Protein AF-A0A1G1IVE9-F1 (afdb_monomer_lite)

Foldseek 3Di:
DPDPPVPVVPPPDPDPPDDPPPVPPAQDAAQAALQHRVDGFPVPDWDADPNDTHGHNDPVSNVVCVVPVVVSVVSRPD

Radius of gyration: 23.19 Å; chains: 1; bounding box: 74×26×24 Å

Sequence (78 aa):
MRNNKKLFWAALGLAAFLGSTAVLWAAEPAVYCPVMPKQKINGKTFAEYKGQKIGLCCKSCLKKFNKNPEKYMQNLKS

Structure (mmCIF, N/CA/C/O backbone):
data_AF-A0A1G1IVE9-F1
#
_entry.id   AF-A0A1G1IVE9-F1
#
loop_
_atom_site.group_PDB
_atom_site.id
_atom_site.type_symbol
_atom_site.label_atom_id
_atom_site.label_alt_id
_atom_site.label_comp_id
_atom_site.label_asym_id
_atom_site.label_entity_id
_atom_site.label_seq_id
_atom_site.pdbx_PDB_ins_code
_atom_site.Cartn_x
_atom_site.Cartn_y
_atom_site.Cartn_z
_atom_site.occupancy
_atom_site.B_iso_or_equiv
_atom_site.auth_seq_id
_atom_site.auth_comp_id
_atom_site.auth_asym_id
_atom_site.auth_atom_id
_atom_site.pdbx_PDB_model_num
ATOM 1 N N . MET A 1 1 ? -64.031 -6.305 -14.022 1.00 44.66 1 MET A N 1
ATOM 2 C CA . MET A 1 1 ? -63.474 -7.618 -13.614 1.00 44.66 1 MET A CA 1
ATOM 3 C C . MET A 1 1 ? -62.121 -7.408 -12.927 1.00 44.66 1 MET A C 1
ATOM 5 O O . MET A 1 1 ? -61.081 -7.417 -13.575 1.00 44.66 1 MET A O 1
ATOM 9 N N . ARG A 1 2 ? -62.134 -7.112 -11.621 1.00 48.81 2 ARG A N 1
ATOM 10 C CA . ARG A 1 2 ? -60.946 -6.809 -10.801 1.00 48.81 2 ARG A CA 1
ATOM 11 C C . ARG A 1 2 ? -60.276 -8.127 -10.404 1.00 48.81 2 ARG A C 1
ATOM 13 O O . ARG A 1 2 ? -60.627 -8.714 -9.390 1.00 48.81 2 ARG A O 1
ATOM 20 N N . ASN A 1 3 ? -59.390 -8.629 -11.266 1.00 51.84 3 ASN A N 1
ATOM 21 C CA . ASN A 1 3 ? -58.773 -9.940 -11.081 1.00 51.84 3 ASN A CA 1
ATOM 22 C C . ASN A 1 3 ? -57.582 -9.870 -10.106 1.00 51.84 3 ASN A C 1
ATOM 24 O O . ASN A 1 3 ? -56.551 -9.247 -10.371 1.00 51.84 3 ASN A O 1
ATOM 28 N N . ASN A 1 4 ? -57.775 -10.523 -8.965 1.00 58.78 4 ASN A N 1
ATOM 29 C CA . ASN A 1 4 ? -57.091 -10.372 -7.685 1.00 58.78 4 ASN A CA 1
ATOM 30 C C . ASN A 1 4 ? -55.824 -11.247 -7.558 1.00 58.78 4 ASN A C 1
ATOM 32 O O . ASN A 1 4 ? -55.484 -11.729 -6.483 1.00 58.78 4 ASN A O 1
ATOM 36 N N . LYS A 1 5 ? -55.085 -11.441 -8.659 1.00 52.03 5 LYS A N 1
ATOM 37 C CA . LYS A 1 5 ? -53.814 -12.201 -8.684 1.00 52.03 5 LYS A CA 1
ATOM 38 C C . LYS A 1 5 ? -52.628 -11.468 -8.039 1.00 52.03 5 LYS A C 1
ATOM 40 O O . LYS A 1 5 ? -51.568 -12.054 -7.860 1.00 52.03 5 LYS A O 1
ATOM 45 N N . LYS A 1 6 ? -52.824 -10.197 -7.664 1.00 52.22 6 LYS A N 1
ATOM 46 C CA . LYS A 1 6 ? -51.860 -9.380 -6.908 1.00 52.22 6 LYS A CA 1
ATOM 47 C C . LYS A 1 6 ? -51.777 -9.764 -5.424 1.00 52.22 6 LYS A C 1
ATOM 49 O O . LYS A 1 6 ? -50.814 -9.385 -4.775 1.00 52.22 6 LYS A O 1
ATOM 54 N N . LEU A 1 7 ? -52.752 -10.517 -4.902 1.00 55.62 7 LEU A N 1
ATOM 55 C CA . LEU A 1 7 ? -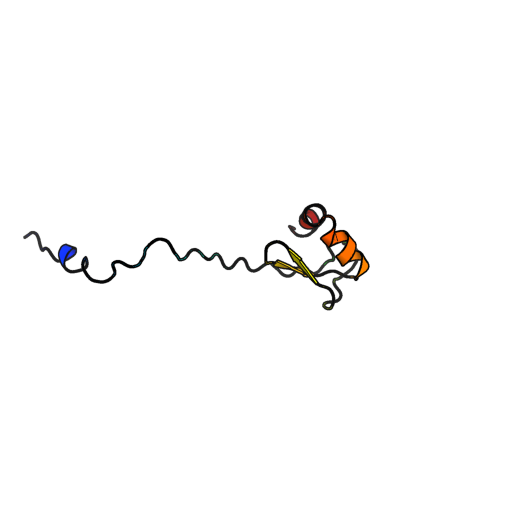52.778 -10.936 -3.496 1.00 55.62 7 LEU A CA 1
ATOM 56 C C . LEU A 1 7 ? -52.186 -12.332 -3.248 1.00 55.62 7 LEU A C 1
ATOM 58 O O . LEU A 1 7 ? -51.783 -12.622 -2.131 1.00 55.62 7 LEU A O 1
ATOM 62 N N . PHE A 1 8 ? -52.095 -13.190 -4.269 1.00 47.25 8 PHE A N 1
ATOM 63 C CA . PHE A 1 8 ? -51.610 -14.570 -4.099 1.00 47.25 8 PHE A CA 1
ATOM 64 C C . PHE A 1 8 ? -50.093 -14.733 -4.299 1.00 47.25 8 PHE A C 1
ATOM 66 O O . PHE A 1 8 ? -49.523 -15.731 -3.878 1.00 47.25 8 PHE A O 1
ATOM 73 N N . TRP A 1 9 ? -49.420 -13.726 -4.867 1.00 48.94 9 TRP A N 1
ATOM 74 C CA . TRP A 1 9 ? -47.950 -13.632 -4.906 1.00 48.94 9 TRP A CA 1
ATOM 75 C C . TRP A 1 9 ? -47.358 -12.917 -3.678 1.00 48.94 9 TRP A C 1
ATOM 77 O O . TRP A 1 9 ? -46.151 -12.732 -3.599 1.00 48.94 9 TRP A O 1
ATOM 87 N N . ALA A 1 10 ? -48.192 -12.508 -2.716 1.00 54.94 10 ALA A N 1
ATOM 88 C CA . ALA A 1 10 ? -47.775 -11.762 -1.526 1.00 54.94 10 ALA A CA 1
ATOM 89 C C . ALA A 1 10 ? -47.418 -12.655 -0.316 1.00 54.94 10 ALA A C 1
ATOM 91 O O . ALA A 1 10 ? -47.098 -12.134 0.747 1.00 54.94 10 ALA A O 1
ATOM 92 N N . ALA A 1 11 ? -47.462 -13.985 -0.460 1.00 52.94 11 ALA A N 1
ATOM 93 C CA . ALA A 1 11 ? -47.264 -14.937 0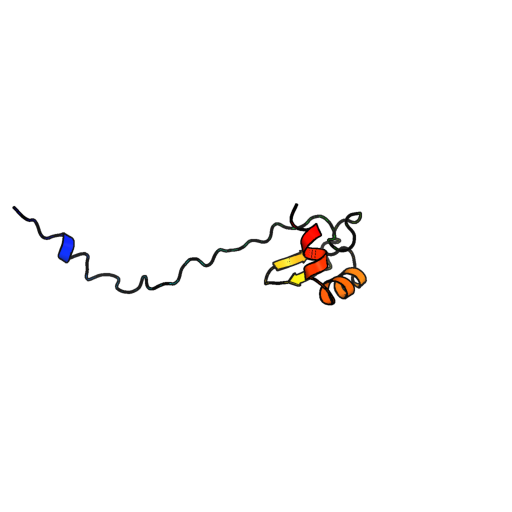.642 1.00 52.94 11 ALA A CA 1
ATOM 94 C C . ALA A 1 11 ? -46.052 -15.878 0.469 1.00 52.94 11 ALA A C 1
ATOM 96 O O . ALA A 1 11 ? -45.791 -16.700 1.343 1.00 52.94 11 ALA A O 1
ATOM 97 N N . LEU A 1 12 ? -45.277 -15.740 -0.615 1.00 57.91 12 LEU A N 1
ATOM 98 C CA . LEU A 1 12 ? -43.997 -16.431 -0.806 1.00 57.91 12 LEU A CA 1
ATOM 99 C C . LEU A 1 12 ? -42.869 -15.388 -0.797 1.00 57.91 12 LEU A C 1
ATOM 101 O O . LEU A 1 12 ? -42.657 -14.694 -1.784 1.00 57.91 12 LEU A O 1
ATOM 105 N N . GLY A 1 13 ? -42.139 -15.280 0.314 1.00 45.56 13 GLY A N 1
ATOM 106 C CA . GLY A 1 13 ? -40.828 -14.615 0.314 1.00 45.56 13 GLY A CA 1
ATOM 107 C C . GLY A 1 13 ? -40.692 -13.365 1.179 1.00 45.56 13 GLY A C 1
ATOM 108 O O . GLY A 1 13 ? -40.087 -12.382 0.769 1.00 45.56 13 GLY A O 1
ATOM 109 N N . LEU A 1 14 ? -41.189 -13.424 2.409 1.00 59.00 14 LEU A N 1
ATOM 110 C CA . LEU A 1 14 ? -41.000 -12.465 3.503 1.00 59.00 14 LEU A CA 1
ATOM 111 C C . LEU A 1 14 ? -39.525 -12.337 4.002 1.00 59.00 14 LEU A C 1
ATOM 113 O O . LEU A 1 14 ? -39.300 -12.125 5.188 1.00 59.00 14 LEU A O 1
ATOM 117 N N . ALA A 1 15 ? -38.503 -12.492 3.147 1.00 51.75 15 ALA A N 1
ATOM 118 C CA . ALA A 1 15 ? -37.086 -12.567 3.553 1.00 51.75 15 ALA A CA 1
ATOM 119 C C . ALA A 1 15 ? -36.096 -11.848 2.610 1.00 51.75 15 ALA A C 1
ATOM 121 O O . ALA A 1 15 ? -34.916 -12.176 2.584 1.00 51.75 15 ALA A O 1
ATOM 122 N N . ALA A 1 16 ? -36.540 -10.830 1.868 1.00 51.59 16 ALA A N 1
ATOM 123 C CA . ALA A 1 16 ? -35.640 -9.850 1.236 1.00 51.59 16 ALA A CA 1
ATOM 124 C C . ALA A 1 16 ? -35.506 -8.572 2.093 1.00 51.59 16 ALA A C 1
ATOM 126 O O . ALA A 1 16 ? -35.413 -7.454 1.589 1.00 51.59 16 ALA A O 1
ATOM 127 N N . PHE A 1 17 ? -35.513 -8.759 3.416 1.00 50.84 17 PHE A N 1
ATOM 128 C CA . PHE A 1 17 ? -35.006 -7.809 4.401 1.00 50.84 17 PHE A CA 1
ATOM 129 C C . PHE A 1 17 ? -33.540 -7.459 4.046 1.00 50.84 17 PHE A C 1
ATOM 131 O O . PHE A 1 17 ? -32.649 -8.285 4.192 1.00 50.84 17 PHE A O 1
ATOM 138 N N . LEU A 1 18 ? -33.286 -6.231 3.583 1.00 59.22 18 LEU A N 1
ATOM 139 C CA . LEU A 1 18 ? -32.129 -5.406 3.985 1.00 59.22 18 LEU A CA 1
ATOM 140 C C . LEU A 1 18 ? -30.699 -6.021 3.945 1.00 59.22 18 LEU A C 1
ATOM 142 O O . LEU A 1 18 ? -29.918 -5.739 4.850 1.00 59.22 18 LEU A O 1
ATOM 146 N N . GLY A 1 19 ? -30.297 -6.820 2.944 1.00 54.62 19 GLY A N 1
ATOM 147 C CA . GLY A 1 19 ? -29.046 -7.597 3.102 1.00 54.62 19 GLY A CA 1
ATOM 148 C C . GLY A 1 19 ? -28.128 -7.867 1.908 1.00 54.62 19 GLY A C 1
ATOM 149 O O . GLY A 1 19 ? -27.281 -8.748 2.029 1.00 54.62 19 GLY A O 1
ATOM 150 N N . SER A 1 20 ? -28.236 -7.202 0.752 1.00 55.31 20 SER A N 1
ATOM 151 C CA . SER A 1 20 ? -27.379 -7.568 -0.402 1.00 55.31 20 SER A CA 1
ATOM 152 C C . SER A 1 20 ? -26.917 -6.399 -1.271 1.00 55.31 20 SER A C 1
ATOM 154 O O . SER A 1 20 ? -26.953 -6.469 -2.492 1.00 55.31 20 SER A O 1
ATOM 156 N N . THR A 1 21 ? -26.382 -5.348 -0.655 1.00 54.50 21 THR A N 1
ATOM 157 C CA . THR A 1 21 ? -25.282 -4.607 -1.293 1.00 54.50 21 THR A CA 1
ATOM 158 C C . THR A 1 21 ? -24.007 -4.859 -0.502 1.00 54.50 21 THR A C 1
ATOM 160 O O . THR A 1 21 ? -23.394 -3.938 0.035 1.00 54.50 21 THR A O 1
ATOM 163 N N . ALA A 1 22 ? -23.579 -6.120 -0.418 1.00 55.84 22 ALA A N 1
ATOM 164 C CA . ALA A 1 22 ? -22.152 -6.371 -0.299 1.00 55.84 22 ALA A CA 1
ATOM 165 C C . ALA A 1 22 ? -21.550 -5.940 -1.640 1.00 55.84 22 ALA A C 1
ATOM 167 O O . ALA A 1 22 ? -21.436 -6.730 -2.574 1.00 55.84 22 ALA A O 1
ATOM 168 N N . VAL A 1 23 ? -21.261 -4.643 -1.766 1.00 55.88 23 VAL A N 1
ATOM 169 C CA . VAL A 1 23 ? -20.378 -4.144 -2.811 1.00 55.88 23 VAL A CA 1
ATOM 170 C C . VAL A 1 23 ? -19.072 -4.893 -2.591 1.00 55.88 23 VAL A C 1
ATOM 172 O O . VAL A 1 23 ? -18.347 -4.627 -1.633 1.00 55.88 23 VAL A O 1
ATOM 175 N N . LEU A 1 24 ? -18.815 -5.892 -3.431 1.00 53.56 24 LEU A N 1
ATOM 176 C CA . LEU A 1 24 ? -17.512 -6.522 -3.557 1.00 53.56 24 LEU A CA 1
ATOM 177 C C . LEU A 1 24 ? -16.577 -5.431 -4.081 1.00 53.56 24 LEU A C 1
ATOM 179 O O . LEU A 1 24 ? -16.442 -5.235 -5.286 1.00 53.56 24 LEU A O 1
ATOM 183 N N . TRP A 1 25 ? -16.001 -4.647 -3.170 1.00 48.81 25 TRP A N 1
ATOM 184 C CA . TRP A 1 25 ? -15.025 -3.623 -3.509 1.00 48.81 25 TRP A CA 1
ATOM 185 C C . TRP A 1 25 ? -13.701 -4.324 -3.808 1.00 48.81 25 TRP A C 1
ATOM 187 O O . TRP A 1 25 ? -12.823 -4.448 -2.953 1.00 48.81 25 TRP A O 1
ATOM 197 N N . ALA A 1 26 ? -13.594 -4.857 -5.025 1.00 55.41 26 ALA A N 1
ATOM 198 C CA . ALA A 1 26 ? -12.333 -5.321 -5.566 1.00 55.41 26 ALA A CA 1
ATOM 199 C C . ALA A 1 26 ? -11.414 -4.098 -5.684 1.00 55.41 26 ALA A C 1
ATOM 201 O O . ALA A 1 26 ? -11.617 -3.221 -6.517 1.00 55.41 26 ALA A O 1
ATOM 202 N N . ALA A 1 27 ? -10.448 -4.007 -4.773 1.00 58.41 27 ALA A N 1
ATOM 203 C CA . ALA A 1 27 ? -9.358 -3.055 -4.876 1.00 58.41 27 ALA A CA 1
ATOM 204 C C . ALA A 1 27 ? -8.584 -3.347 -6.165 1.00 58.41 27 ALA A C 1
ATOM 206 O O . ALA A 1 27 ? -8.007 -4.429 -6.286 1.00 58.41 27 ALA A O 1
ATOM 207 N N . GLU A 1 28 ? -8.573 -2.405 -7.106 1.00 59.62 28 GLU A N 1
ATOM 208 C CA . GLU A 1 28 ? -7.743 -2.485 -8.308 1.00 59.62 28 GLU A CA 1
ATOM 209 C C . GLU A 1 28 ? -6.275 -2.730 -7.887 1.00 59.62 28 GLU A C 1
ATOM 211 O O . GLU A 1 28 ? -5.771 -2.046 -6.982 1.00 59.62 28 GLU A O 1
ATOM 216 N N . PRO A 1 29 ? -5.568 -3.719 -8.464 1.00 63.06 29 PRO A N 1
ATOM 217 C CA . PRO A 1 29 ? -4.202 -4.021 -8.057 1.00 63.06 29 PRO A CA 1
ATOM 218 C C . PRO A 1 29 ? -3.252 -2.883 -8.449 1.00 63.06 29 PRO A C 1
ATOM 220 O O . PRO A 1 29 ? -2.927 -2.680 -9.617 1.00 63.06 29 PRO A O 1
ATOM 223 N N . ALA A 1 30 ? -2.747 -2.160 -7.450 1.00 70.31 30 ALA A N 1
ATOM 224 C CA . ALA A 1 30 ? -1.763 -1.105 -7.661 1.00 70.31 30 ALA A CA 1
ATOM 225 C C . ALA A 1 30 ? -0.408 -1.668 -8.126 1.00 70.31 30 ALA A C 1
ATOM 227 O O . ALA A 1 30 ? 0.227 -2.464 -7.433 1.00 70.31 30 ALA A O 1
ATOM 228 N N . VAL A 1 31 ? 0.062 -1.214 -9.292 1.00 77.44 31 VAL A N 1
ATOM 229 C CA . VAL A 1 31 ? 1.328 -1.652 -9.920 1.00 77.44 31 VAL A CA 1
ATOM 230 C C . VAL A 1 31 ? 2.555 -0.951 -9.305 1.00 77.44 31 VAL A C 1
ATOM 232 O O . VAL A 1 31 ? 3.673 -1.480 -9.324 1.00 77.44 31 VAL A O 1
ATOM 235 N N . TYR A 1 32 ? 2.358 0.230 -8.715 1.00 84.31 32 TYR A N 1
ATOM 236 C CA . TYR A 1 32 ? 3.421 1.070 -8.158 1.00 84.31 32 TYR A CA 1
ATOM 237 C C . TYR A 1 32 ? 3.336 1.190 -6.640 1.00 84.31 32 TYR A C 1
ATOM 239 O O . TYR A 1 32 ? 2.262 1.131 -6.045 1.00 84.31 32 TYR A O 1
ATOM 247 N N . CYS A 1 33 ? 4.494 1.356 -5.995 1.00 86.88 33 CYS A N 1
ATOM 248 C CA . CYS A 1 33 ? 4.550 1.484 -4.545 1.00 86.88 33 CYS A CA 1
ATOM 249 C C . CYS A 1 33 ? 4.016 2.860 -4.096 1.00 86.88 33 CYS A C 1
ATOM 251 O O . CYS A 1 33 ? 4.611 3.881 -4.445 1.00 86.88 33 CYS A O 1
ATOM 253 N N . PRO A 1 34 ? 2.989 2.925 -3.230 1.00 83.50 34 PRO A N 1
ATOM 254 C CA . PRO A 1 34 ? 2.403 4.193 -2.784 1.00 83.50 34 PRO A CA 1
ATOM 255 C C . PRO A 1 34 ? 3.318 5.013 -1.866 1.00 83.50 34 PRO A C 1
ATOM 257 O O . PRO A 1 34 ? 3.115 6.210 -1.684 1.00 83.50 34 PRO A O 1
ATOM 260 N N . VAL A 1 35 ? 4.343 4.384 -1.280 1.00 87.00 35 VAL A N 1
ATOM 261 C CA . VAL A 1 35 ? 5.382 5.074 -0.495 1.00 87.00 35 VAL A CA 1
ATOM 262 C C . VAL A 1 35 ? 6.492 5.614 -1.402 1.00 87.00 35 VAL A C 1
ATOM 264 O O . VAL A 1 35 ? 7.128 6.611 -1.070 1.00 87.00 35 VAL A O 1
ATOM 267 N N . MET A 1 36 ? 6.746 4.947 -2.532 1.00 84.25 36 MET A N 1
ATOM 268 C CA . MET A 1 36 ? 7.808 5.283 -3.480 1.00 84.25 36 MET A CA 1
ATOM 269 C C . MET A 1 36 ? 7.325 5.049 -4.922 1.00 84.25 36 MET A C 1
ATOM 271 O O . MET A 1 36 ? 7.580 3.977 -5.472 1.00 84.25 36 MET A O 1
ATOM 275 N N . PRO A 1 37 ? 6.688 6.044 -5.568 1.00 80.31 37 PRO A N 1
ATOM 276 C CA . PRO A 1 37 ? 6.072 5.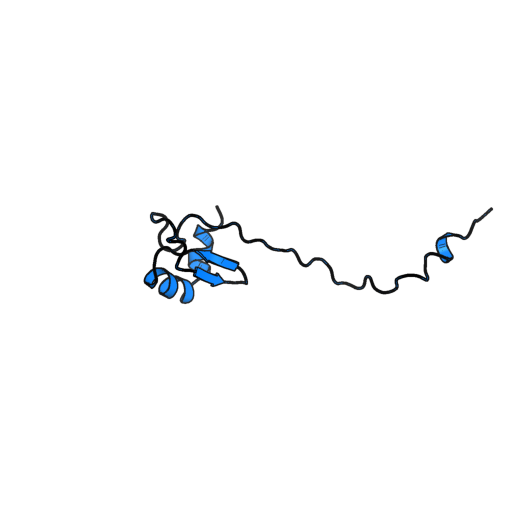869 -6.890 1.00 80.31 37 PRO A CA 1
ATOM 277 C C . PRO A 1 37 ? 7.079 5.536 -8.004 1.00 80.31 37 PRO A C 1
ATOM 279 O O . PRO A 1 37 ? 6.716 4.968 -9.025 1.00 80.31 37 PRO A O 1
ATOM 282 N N . LYS A 1 38 ? 8.374 5.807 -7.793 1.00 81.62 38 LYS A N 1
ATOM 283 C CA . LYS A 1 38 ? 9.463 5.447 -8.722 1.00 81.62 38 LYS A CA 1
ATOM 284 C C . LYS A 1 38 ? 9.798 3.948 -8.743 1.00 81.62 38 LYS A C 1
ATOM 286 O O . LYS A 1 38 ? 10.705 3.541 -9.464 1.00 81.62 38 LYS A O 1
ATOM 291 N N . GLN A 1 39 ? 9.169 3.136 -7.895 1.00 83.00 39 GLN A N 1
ATOM 292 C CA . GLN A 1 39 ? 9.497 1.723 -7.722 1.00 83.00 39 GLN A CA 1
ATOM 293 C C . GLN A 1 39 ? 8.250 0.861 -7.924 1.00 83.00 39 GLN A C 1
ATOM 295 O O . GLN A 1 39 ? 7.193 1.124 -7.342 1.00 83.00 39 GLN A O 1
ATOM 300 N N . LYS A 1 40 ? 8.391 -0.204 -8.718 1.00 83.75 40 LYS A N 1
ATOM 301 C CA . LYS A 1 40 ? 7.354 -1.230 -8.875 1.00 83.75 40 LYS A CA 1
ATOM 302 C C . LYS A 1 40 ? 7.230 -2.055 -7.598 1.00 83.75 40 LYS A C 1
ATOM 304 O O . LYS A 1 40 ? 8.208 -2.249 -6.868 1.00 83.75 40 LYS A O 1
ATOM 309 N N . ILE A 1 41 ? 6.024 -2.538 -7.319 1.00 87.81 41 ILE A N 1
ATOM 310 C CA . ILE A 1 41 ? 5.811 -3.484 -6.222 1.00 87.81 41 ILE A CA 1
ATOM 311 C C . ILE A 1 41 ? 6.566 -4.788 -6.510 1.00 87.81 41 ILE A C 1
ATOM 313 O O . ILE A 1 41 ? 6.684 -5.211 -7.657 1.00 87.81 41 ILE A O 1
ATOM 317 N N . ASN A 1 42 ? 7.094 -5.434 -5.469 1.00 79.25 42 ASN A N 1
ATOM 318 C CA . ASN A 1 42 ? 7.866 -6.670 -5.637 1.00 79.25 42 ASN A CA 1
ATOM 319 C C . ASN A 1 42 ? 6.997 -7.941 -5.599 1.00 79.25 42 ASN A C 1
ATOM 321 O O . ASN A 1 42 ? 7.539 -9.041 -5.647 1.00 79.25 42 ASN A O 1
ATOM 325 N N . GLY A 1 43 ? 5.675 -7.798 -5.429 1.00 79.56 43 GLY A N 1
ATOM 326 C CA . GLY A 1 43 ? 4.726 -8.911 -5.301 1.00 79.56 43 GLY A CA 1
ATOM 327 C C . GLY A 1 43 ? 4.923 -9.794 -4.059 1.00 79.56 43 GLY A C 1
ATOM 328 O O . GLY A 1 43 ? 4.270 -10.821 -3.936 1.00 79.56 43 GLY A O 1
ATOM 329 N N . LYS A 1 44 ? 5.825 -9.423 -3.142 1.00 81.50 44 LYS A N 1
ATOM 330 C CA . LYS A 1 44 ? 6.146 -10.173 -1.912 1.00 81.50 44 LYS A CA 1
ATOM 331 C C . LYS A 1 44 ? 5.737 -9.427 -0.646 1.00 81.50 44 LYS A C 1
ATOM 333 O O . LYS A 1 44 ? 5.670 -10.021 0.424 1.00 81.50 44 LYS A O 1
ATOM 338 N N . THR A 1 45 ? 5.521 -8.116 -0.747 1.00 87.88 45 THR A N 1
ATOM 339 C CA . THR A 1 45 ? 5.254 -7.242 0.399 1.00 87.88 45 THR A CA 1
ATOM 340 C C . THR A 1 45 ? 3.899 -6.583 0.220 1.00 87.88 45 THR A C 1
ATOM 342 O O . THR A 1 45 ? 3.714 -5.808 -0.716 1.00 87.88 45 THR A O 1
ATOM 345 N N . PHE A 1 46 ? 2.974 -6.870 1.131 1.00 86.06 46 PHE A N 1
ATOM 346 C CA . PHE A 1 46 ? 1.617 -6.334 1.106 1.00 86.06 46 PHE A CA 1
ATOM 347 C C . PHE A 1 46 ? 1.253 -5.771 2.477 1.00 86.06 46 PHE A C 1
ATOM 349 O O . PHE A 1 46 ? 1.662 -6.323 3.498 1.00 86.06 46 PHE A O 1
ATOM 356 N N . ALA A 1 47 ? 0.499 -4.679 2.494 1.00 87.31 47 ALA A N 1
ATOM 357 C CA . ALA A 1 47 ? -0.128 -4.142 3.693 1.00 87.31 47 ALA A CA 1
ATOM 358 C C . ALA A 1 47 ? -1.648 -4.254 3.566 1.00 87.31 47 ALA A C 1
ATOM 360 O O . ALA A 1 47 ? -2.199 -4.008 2.495 1.00 87.31 47 ALA A O 1
ATOM 361 N N . GLU A 1 48 ? -2.321 -4.620 4.650 1.00 86.19 48 GLU A N 1
ATOM 362 C CA . GLU A 1 48 ? -3.780 -4.666 4.695 1.00 86.19 48 GLU A CA 1
ATOM 363 C C . GLU A 1 48 ? -4.311 -3.334 5.213 1.00 86.19 48 GLU A C 1
ATOM 365 O O . GLU A 1 48 ? -3.917 -2.859 6.279 1.00 86.19 48 GLU A O 1
ATOM 370 N N . TYR A 1 49 ? -5.187 -2.705 4.436 1.00 84.81 49 TYR A N 1
ATOM 371 C CA . TYR A 1 49 ? -5.789 -1.430 4.793 1.00 84.81 49 TYR A CA 1
ATOM 372 C C . TYR A 1 49 ? -7.239 -1.377 4.324 1.00 84.81 49 TYR A C 1
ATOM 374 O O . TYR A 1 49 ? -7.511 -1.556 3.142 1.00 84.81 49 TYR A O 1
ATOM 382 N N . LYS A 1 50 ? -8.181 -1.152 5.251 1.00 83.25 50 LYS A N 1
ATOM 383 C CA . LYS A 1 50 ? -9.635 -1.122 4.977 1.00 83.25 50 LYS A CA 1
ATOM 384 C C . LYS A 1 50 ? -10.153 -2.350 4.204 1.0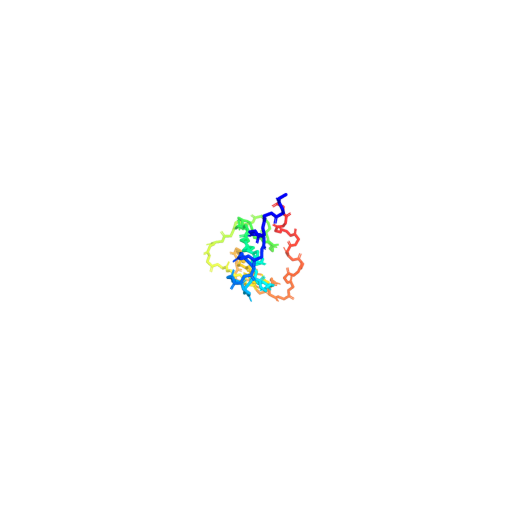0 83.25 50 LYS A C 1
ATOM 386 O O . LYS A 1 50 ? -11.015 -2.227 3.344 1.00 83.25 50 LYS A O 1
ATOM 391 N N . GLY A 1 51 ? -9.605 -3.533 4.492 1.00 81.25 51 GLY A N 1
ATOM 392 C CA . GLY A 1 51 ? -9.965 -4.777 3.798 1.00 81.25 51 GLY A CA 1
ATOM 393 C C . GLY A 1 51 ? -9.353 -4.931 2.399 1.00 81.25 51 GLY A C 1
ATOM 394 O O . GLY A 1 51 ? -9.628 -5.917 1.723 1.00 81.25 51 GLY A O 1
ATOM 395 N N . GLN A 1 52 ? -8.502 -3.996 1.968 1.00 80.62 52 GLN A N 1
ATOM 396 C CA . GLN A 1 52 ? -7.778 -4.051 0.700 1.00 80.62 52 GLN A CA 1
ATOM 397 C C . GLN A 1 52 ? -6.311 -4.431 0.931 1.00 80.62 52 GLN A C 1
ATOM 399 O O . GLN A 1 52 ? -5.675 -3.966 1.881 1.00 80.62 52 GLN A O 1
ATOM 404 N N . LYS A 1 53 ? -5.751 -5.257 0.040 1.00 85.12 53 LYS A N 1
ATOM 405 C CA . LYS A 1 53 ? -4.320 -5.593 0.034 1.00 85.12 53 LYS A CA 1
ATOM 406 C C . LYS A 1 53 ? -3.559 -4.622 -0.856 1.00 85.12 53 LYS A C 1
ATOM 408 O O . LYS A 1 53 ? -3.736 -4.604 -2.068 1.00 85.12 53 LYS A O 1
ATOM 413 N N . ILE A 1 54 ? -2.677 -3.845 -0.244 1.00 85.56 54 ILE A N 1
ATOM 414 C CA . ILE A 1 54 ? -1.875 -2.819 -0.903 1.00 85.56 54 ILE A CA 1
ATOM 415 C C . ILE A 1 54 ? -0.459 -3.340 -1.121 1.00 85.56 54 ILE A C 1
ATOM 417 O O . ILE A 1 54 ? 0.252 -3.651 -0.163 1.00 85.56 54 ILE A O 1
ATOM 421 N N . GLY A 1 55 ? -0.037 -3.426 -2.381 1.00 87.75 55 GLY A N 1
ATOM 422 C CA . GLY A 1 55 ? 1.317 -3.832 -2.749 1.00 87.75 55 GLY A CA 1
ATOM 423 C C . GLY A 1 55 ? 2.361 -2.772 -2.396 1.00 87.75 55 GLY A C 1
ATOM 424 O O . GLY A 1 55 ? 2.162 -1.574 -2.594 1.00 87.75 55 GLY A O 1
ATOM 425 N N . LEU A 1 56 ? 3.509 -3.212 -1.889 1.00 88.81 56 LEU A N 1
ATOM 426 C CA . LEU A 1 56 ? 4.636 -2.353 -1.529 1.00 88.81 56 LEU A CA 1
ATOM 427 C C . LEU A 1 56 ? 5.932 -2.903 -2.130 1.00 88.81 56 LEU A C 1
ATOM 429 O O . LEU A 1 56 ? 6.100 -4.109 -2.306 1.00 88.81 56 LEU A O 1
ATOM 433 N N . CYS A 1 57 ? 6.890 -2.024 -2.429 1.00 89.31 57 CYS A N 1
ATOM 434 C CA . CYS A 1 57 ? 8.176 -2.458 -2.983 1.00 89.31 57 CYS A CA 1
ATOM 435 C C . CYS A 1 57 ? 9.158 -2.990 -1.922 1.00 89.31 57 CYS A C 1
ATOM 437 O O . CYS A 1 57 ? 10.103 -3.692 -2.272 1.00 89.31 57 CYS A O 1
ATOM 439 N N . CYS A 1 58 ? 8.966 -2.677 -0.629 1.00 88.75 58 CYS A N 1
ATOM 440 C CA . CYS A 1 58 ? 9.950 -2.985 0.412 1.00 88.75 58 CYS A CA 1
ATOM 441 C C . CYS A 1 58 ? 9.365 -3.123 1.834 1.00 88.75 58 CYS A C 1
ATOM 44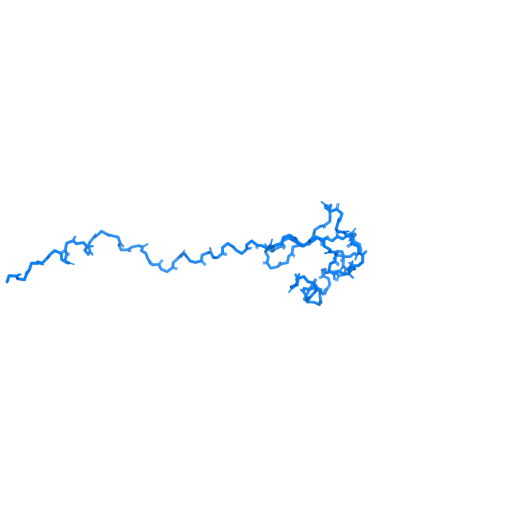3 O O . CYS A 1 58 ? 8.366 -2.488 2.173 1.00 88.75 58 CYS A O 1
ATOM 445 N N . LYS A 1 59 ? 10.029 -3.882 2.725 1.00 88.19 59 LYS A N 1
ATOM 446 C CA . LYS A 1 59 ? 9.618 -4.018 4.146 1.00 88.19 59 LYS A CA 1
ATOM 447 C C . LYS A 1 59 ? 9.648 -2.683 4.904 1.00 88.19 59 LYS A C 1
ATOM 449 O O . LYS A 1 59 ? 8.792 -2.421 5.744 1.00 88.19 59 LYS A O 1
ATOM 454 N N . SER A 1 60 ? 10.605 -1.809 4.594 1.00 89.19 60 SER A N 1
ATOM 455 C CA . SER A 1 60 ? 10.671 -0.461 5.179 1.00 89.19 60 SER A CA 1
ATOM 456 C C . SER A 1 60 ? 9.472 0.399 4.766 1.00 89.19 60 SER A C 1
ATOM 458 O O . SER A 1 60 ? 8.971 1.191 5.560 1.00 89.19 60 SER A O 1
ATOM 460 N N . CYS A 1 61 ? 8.980 0.201 3.543 1.00 87.88 61 CYS A N 1
ATOM 461 C CA . CYS A 1 61 ? 7.801 0.847 2.987 1.00 87.88 61 CYS A CA 1
ATOM 462 C C . CYS A 1 61 ? 6.554 0.383 3.741 1.00 87.88 61 CYS A C 1
ATOM 464 O O . CYS A 1 61 ? 5.742 1.214 4.118 1.00 87.88 61 CYS A O 1
ATOM 466 N N . LEU A 1 62 ? 6.466 -0.912 4.066 1.00 88.12 62 LEU A N 1
ATOM 467 C CA . LEU A 1 62 ? 5.401 -1.475 4.902 1.00 88.12 62 LEU A CA 1
ATOM 468 C C . LEU A 1 62 ? 5.370 -0.854 6.294 1.00 88.12 62 LEU A C 1
ATOM 470 O O . LEU A 1 62 ? 4.315 -0.418 6.738 1.00 88.12 62 LEU A O 1
ATOM 474 N N . LYS A 1 63 ? 6.523 -0.710 6.957 1.00 90.12 63 LYS A N 1
ATOM 475 C CA . LYS A 1 63 ? 6.579 -0.026 8.261 1.00 90.12 63 LYS A CA 1
ATOM 476 C C . LYS A 1 63 ? 6.114 1.431 8.170 1.00 90.12 63 LYS A C 1
ATOM 478 O O . LYS A 1 63 ? 5.396 1.891 9.051 1.00 90.12 63 LYS A O 1
ATOM 483 N N . LYS A 1 64 ? 6.521 2.166 7.127 1.00 88.50 64 LYS A N 1
ATOM 484 C CA . LYS A 1 64 ? 6.090 3.561 6.914 1.00 88.50 64 LYS A CA 1
ATOM 485 C C . LYS A 1 64 ? 4.597 3.651 6.609 1.00 88.50 64 LYS A C 1
ATOM 487 O O . LYS A 1 64 ? 3.930 4.521 7.157 1.00 88.50 64 LYS A O 1
ATOM 492 N N . PHE A 1 65 ? 4.099 2.742 5.778 1.00 89.12 65 PHE A N 1
ATOM 493 C CA . PHE A 1 65 ? 2.698 2.643 5.411 1.00 89.12 65 PHE A CA 1
ATOM 494 C C . PHE A 1 65 ? 1.833 2.329 6.634 1.00 89.12 65 PHE A C 1
ATOM 496 O O . PHE A 1 65 ? 0.911 3.080 6.901 1.00 89.12 65 PHE A O 1
ATOM 503 N N . ASN A 1 66 ? 2.191 1.341 7.459 1.00 87.25 66 ASN A N 1
ATOM 504 C CA . ASN 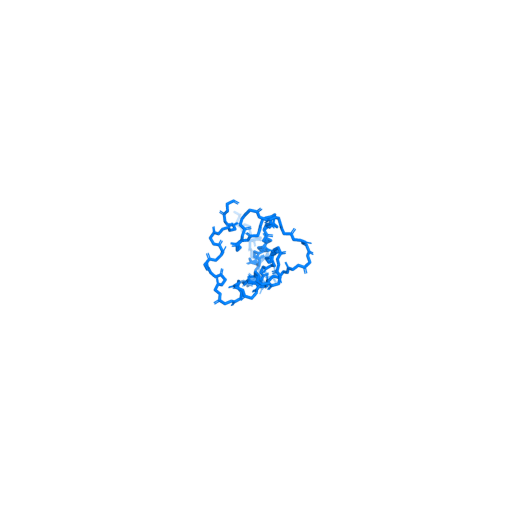A 1 66 ? 1.441 1.012 8.680 1.00 87.25 66 ASN A CA 1
ATOM 505 C C . ASN A 1 66 ? 1.407 2.154 9.707 1.00 87.25 66 ASN A C 1
ATOM 507 O O . ASN A 1 66 ? 0.459 2.249 10.475 1.00 87.25 66 ASN A O 1
ATOM 511 N N . LYS A 1 67 ? 2.422 3.031 9.730 1.00 90.56 67 LYS A N 1
ATOM 512 C CA . LYS A 1 67 ? 2.423 4.214 10.606 1.00 90.56 67 LYS A CA 1
ATOM 513 C C . LYS A 1 67 ? 1.450 5.302 10.155 1.00 90.56 67 LYS A C 1
ATOM 515 O O . LYS A 1 67 ? 0.998 6.069 10.992 1.00 90.56 67 LYS A O 1
ATOM 520 N N . ASN A 1 68 ? 1.219 5.440 8.850 1.00 88.19 68 ASN A N 1
ATOM 521 C CA . ASN A 1 68 ? 0.394 6.513 8.291 1.00 88.19 68 ASN A CA 1
ATOM 522 C C . ASN A 1 68 ? -0.200 6.104 6.931 1.00 88.19 68 ASN A C 1
ATOM 524 O O . ASN A 1 68 ? 0.172 6.669 5.900 1.00 88.19 68 ASN A O 1
ATOM 528 N N . PRO A 1 69 ? -1.101 5.109 6.893 1.00 85.31 69 PRO A N 1
ATOM 529 C CA . PRO A 1 69 ? -1.575 4.533 5.635 1.00 85.31 69 PRO A CA 1
ATOM 530 C C . PRO A 1 69 ? -2.416 5.533 4.834 1.00 85.31 69 PRO A C 1
ATOM 532 O O . PRO A 1 69 ? -2.275 5.616 3.616 1.00 85.31 69 PRO A O 1
ATOM 535 N N . GLU A 1 70 ? -3.204 6.372 5.514 1.00 86.12 70 GLU A N 1
ATOM 536 C CA . GLU A 1 70 ? -4.022 7.433 4.908 1.00 86.12 70 GLU A CA 1
ATOM 537 C C . GLU A 1 70 ? -3.214 8.399 4.042 1.00 86.12 70 GLU A C 1
ATOM 539 O O . GLU A 1 70 ? -3.662 8.783 2.962 1.00 86.12 70 GLU A O 1
ATOM 544 N N . LYS A 1 71 ? -1.990 8.732 4.465 1.00 85.75 71 LYS A N 1
ATOM 545 C CA . LYS A 1 71 ? -1.100 9.626 3.717 1.00 85.75 71 LYS A CA 1
ATOM 546 C C . LYS A 1 71 ? -0.703 9.042 2.361 1.00 85.75 71 LYS A C 1
ATOM 548 O O . LYS A 1 71 ? -0.545 9.780 1.397 1.00 85.75 71 LYS A O 1
ATOM 553 N N . TYR A 1 72 ? -0.530 7.723 2.286 1.00 84.94 72 TYR A N 1
ATOM 554 C CA . TYR A 1 72 ? -0.065 7.043 1.075 1.00 84.94 72 TYR A CA 1
ATOM 555 C C . TYR A 1 72 ? -1.216 6.546 0.192 1.00 84.94 72 TYR A C 1
ATOM 557 O O . TYR A 1 72 ? -0.999 6.284 -0.987 1.00 84.94 72 TYR A O 1
ATOM 565 N N . MET A 1 73 ? -2.443 6.472 0.720 1.00 76.75 73 MET A N 1
ATOM 566 C CA . MET A 1 73 ? -3.657 6.176 -0.055 1.00 76.75 73 MET A CA 1
ATOM 567 C C . MET A 1 73 ? -3.905 7.165 -1.196 1.00 76.75 73 MET A C 1
ATOM 569 O O . MET A 1 73 ? -4.486 6.793 -2.211 1.00 76.75 73 MET A O 1
ATOM 573 N N . GLN A 1 74 ? -3.464 8.415 -1.046 1.00 77.00 74 GLN A N 1
ATOM 574 C CA . GLN A 1 74 ? -3.596 9.436 -2.090 1.00 77.00 74 GLN A CA 1
ATOM 575 C C . GLN A 1 74 ? -2.828 9.060 -3.364 1.00 77.00 74 GLN A C 1
ATOM 577 O O . GLN A 1 74 ? -3.269 9.394 -4.455 1.00 77.00 74 GLN A O 1
ATOM 582 N N . ASN A 1 75 ? -1.740 8.293 -3.236 1.00 73.50 75 ASN A N 1
ATOM 583 C CA . ASN A 1 75 ? -0.919 7.855 -4.367 1.00 73.50 75 ASN A CA 1
ATOM 584 C C . ASN A 1 75 ? -1.484 6.619 -5.095 1.00 73.50 75 ASN A C 1
ATOM 586 O O . ASN A 1 75 ? -0.885 6.183 -6.071 1.00 73.50 75 ASN A O 1
ATOM 590 N N . LEU A 1 76 ? -2.581 6.021 -4.609 1.00 67.88 76 LEU A N 1
ATOM 591 C CA . LEU A 1 76 ? -3.210 4.830 -5.205 1.00 67.88 76 LEU A CA 1
ATOM 592 C C . LEU A 1 76 ? -4.465 5.144 -6.027 1.00 67.88 76 LEU A C 1
ATOM 594 O O . LEU A 1 76 ? -4.943 4.276 -6.742 1.00 67.88 76 LEU A O 1
ATOM 598 N N . LYS A 1 77 ? -5.040 6.343 -5.880 1.00 56.50 77 LYS A N 1
ATOM 599 C CA . LYS A 1 77 ? -6.338 6.724 -6.463 1.00 56.50 77 LYS A CA 1
ATOM 600 C C . LYS A 1 77 ? -6.237 7.308 -7.884 1.00 56.50 77 LYS A C 1
ATOM 602 O O . LYS A 1 77 ? -7.080 8.121 -8.255 1.00 56.50 77 LYS A O 1
ATOM 607 N N . SER A 1 78 ? -5.223 6.952 -8.668 1.00 43.66 78 SER A N 1
ATOM 608 C CA . SER A 1 78 ? -5.071 7.438 -10.050 1.00 43.66 78 SER A CA 1
ATOM 609 C C . SER A 1 78 ? -4.899 6.301 -11.031 1.00 43.66 78 SER A C 1
ATOM 611 O O . SER A 1 78 ? -4.130 5.372 -10.702 1.00 43.66 78 SER A O 1
#

pLDDT: mean 72.01, std 15.79, range [43.66, 90.56]

Secondary structure (DSSP, 8-state):
----TTTTTSSS-TT--S-------------EETTEEEEE--SSEEEEETTEEEEES-HHHHHHHHH-HHHHHGGG--